Protein AF-A0A4Q6BLP4-F1 (afdb_monomer_lite)

Secondary structure (DSSP, 8-state):
-HHHHHHHHHHHHHHHHHHHHHHTTS-----PPSEEEE--TTT---EEEEEETTTEEEEEE-S----EEEE---

pLDDT: mean 78.79, std 14.52, range [47.56, 94.94]

Structure (mmCIF, N/CA/C/O backbone):
data_AF-A0A4Q6BLP4-F1
#
_entry.id   AF-A0A4Q6BLP4-F1
#
loop_
_atom_site.group_PDB
_atom_site.id
_atom_site.type_symbol
_atom_site.label_atom_id
_atom_site.label_alt_id
_atom_site.label_comp_id
_atom_site.label_asym_id
_atom_site.label_entity_id
_atom_site.label_seq_id
_atom_site.pdbx_PDB_ins_code
_atom_site.Cartn_x
_atom_site.Cartn_y
_atom_site.Cartn_z
_atom_site.occupancy
_atom_site.B_iso_or_equiv
_atom_site.auth_seq_id
_atom_site.auth_comp_id
_atom_site.auth_asym_id
_atom_site.auth_atom_id
_atom_site.pdbx_PDB_model_num
ATOM 1 N N . MET A 1 1 ? -8.516 11.602 -65.953 1.00 53.16 1 MET A N 1
ATOM 2 C CA . MET A 1 1 ? -9.264 10.872 -64.898 1.00 53.16 1 MET A CA 1
ATOM 3 C C . MET A 1 1 ? -8.539 9.651 -64.314 1.00 53.16 1 MET A C 1
ATOM 5 O O . MET A 1 1 ? -8.718 9.398 -63.136 1.00 53.16 1 MET A O 1
ATOM 9 N N . LYS A 1 2 ? -7.691 8.915 -65.056 1.00 47.56 2 LYS A N 1
ATOM 10 C CA . LYS A 1 2 ? -7.025 7.688 -64.550 1.00 47.56 2 LYS A CA 1
ATOM 11 C C . LYS A 1 2 ? -5.928 7.921 -63.487 1.00 47.56 2 LYS A C 1
ATOM 13 O O . LYS A 1 2 ? -5.751 7.091 -62.610 1.00 47.56 2 LYS A O 1
ATOM 18 N N . SER A 1 3 ? -5.240 9.067 -63.530 1.00 50.78 3 SER A N 1
ATOM 19 C CA . SER A 1 3 ? -4.132 9.397 -62.609 1.00 50.78 3 SER A CA 1
ATOM 20 C C . SER A 1 3 ? -4.579 9.630 -61.148 1.00 50.78 3 SER A C 1
ATOM 22 O O . SER A 1 3 ? -3.886 9.219 -60.219 1.00 50.78 3 SER A O 1
ATOM 24 N N . ALA A 1 4 ? -5.778 10.185 -60.932 1.00 51.19 4 ALA A N 1
ATOM 25 C CA . ALA A 1 4 ? -6.318 10.435 -59.590 1.00 51.19 4 ALA A CA 1
ATOM 26 C C . ALA A 1 4 ? -6.711 9.141 -58.846 1.00 51.19 4 ALA A C 1
ATOM 28 O O . ALA A 1 4 ? -6.594 9.065 -57.624 1.00 51.19 4 ALA A O 1
ATOM 29 N N . LEU A 1 5 ? -7.122 8.104 -59.584 1.00 51.94 5 LEU A N 1
ATOM 30 C CA . LEU A 1 5 ? -7.565 6.824 -59.022 1.00 51.94 5 LEU A CA 1
ATOM 31 C C . LEU A 1 5 ? -6.381 5.980 -58.510 1.00 51.94 5 LEU A C 1
ATOM 33 O O . LEU A 1 5 ? -6.474 5.334 -57.468 1.00 51.94 5 LEU A O 1
ATOM 37 N N . THR A 1 6 ? -5.230 6.057 -59.189 1.00 55.47 6 THR A N 1
ATOM 38 C CA . THR A 1 6 ? -3.981 5.408 -58.754 1.00 55.47 6 THR A CA 1
ATOM 39 C C . THR A 1 6 ? -3.368 6.097 -57.530 1.00 55.47 6 THR A C 1
ATOM 41 O O . THR A 1 6 ? -2.789 5.426 -56.680 1.00 55.47 6 THR A O 1
ATOM 44 N N . ALA A 1 7 ? -3.510 7.421 -57.394 1.00 53.47 7 ALA A N 1
ATOM 45 C CA . ALA A 1 7 ? -3.049 8.157 -56.212 1.00 53.47 7 ALA A CA 1
ATOM 46 C C . ALA A 1 7 ? -3.888 7.834 -54.960 1.00 53.47 7 ALA A C 1
ATOM 48 O O . ALA A 1 7 ? -3.317 7.588 -53.900 1.00 53.47 7 ALA A O 1
ATOM 49 N N . ALA A 1 8 ? -5.216 7.744 -55.105 1.00 57.81 8 ALA A N 1
ATOM 50 C CA . ALA A 1 8 ? -6.142 7.392 -54.024 1.00 57.81 8 ALA A CA 1
ATOM 51 C C . ALA A 1 8 ? -5.942 5.958 -53.493 1.00 57.81 8 ALA A C 1
ATOM 53 O O . ALA A 1 8 ? -6.053 5.711 -52.296 1.00 57.81 8 ALA A O 1
ATOM 54 N N . SER A 1 9 ? -5.589 5.010 -54.368 1.00 56.09 9 SER A N 1
ATOM 55 C CA . SER A 1 9 ? -5.260 3.634 -53.970 1.00 56.09 9 SER A CA 1
ATOM 56 C C . SER A 1 9 ? -3.954 3.552 -53.165 1.00 56.09 9 SER A C 1
ATOM 58 O O . SER A 1 9 ? -3.853 2.754 -52.238 1.00 56.09 9 SER A O 1
ATOM 60 N N . ARG A 1 10 ? -2.970 4.417 -53.448 1.00 60.09 10 ARG A N 1
ATOM 61 C CA . ARG A 1 10 ? -1.690 4.464 -52.717 1.00 60.09 10 ARG A CA 1
ATOM 62 C C . ARG A 1 10 ? -1.828 5.114 -51.341 1.00 60.09 10 ARG A C 1
ATOM 64 O O . ARG A 1 10 ? -1.204 4.644 -50.394 1.00 60.09 10 ARG A O 1
ATOM 71 N N . THR A 1 11 ? -2.662 6.145 -51.209 1.00 62.72 11 THR A N 1
ATOM 72 C CA . THR A 1 11 ? -2.978 6.759 -49.910 1.00 62.72 11 THR A CA 1
ATOM 73 C C . THR A 1 11 ? -3.879 5.872 -49.053 1.00 62.72 11 THR A C 1
ATOM 75 O O . THR A 1 11 ? -3.653 5.795 -47.851 1.00 62.72 11 THR A O 1
ATOM 78 N N . ALA A 1 12 ? -4.828 5.138 -49.645 1.00 61.88 12 ALA A N 1
ATOM 79 C CA . ALA A 1 12 ? -5.655 4.167 -48.924 1.00 61.88 12 ALA A CA 1
ATOM 80 C C . ALA A 1 12 ? -4.826 3.006 -48.346 1.00 61.88 12 ALA A C 1
ATOM 82 O O . ALA A 1 12 ? -4.994 2.653 -47.181 1.00 61.88 12 ALA A O 1
ATOM 83 N N . THR A 1 13 ? -3.876 2.461 -49.114 1.00 62.50 13 THR A N 1
ATOM 84 C CA . THR A 1 13 ? -2.959 1.421 -48.617 1.00 62.50 13 THR A CA 1
ATOM 85 C C . THR A 1 13 ? -2.006 1.964 -47.551 1.00 62.50 13 THR A C 1
ATOM 87 O O . THR A 1 13 ? -1.750 1.279 -46.566 1.00 62.50 13 THR A O 1
ATOM 90 N N . ALA A 1 14 ? -1.523 3.204 -47.692 1.00 64.69 14 ALA A N 1
ATOM 91 C CA . ALA A 1 14 ? -0.692 3.846 -46.673 1.00 64.69 14 ALA A CA 1
ATOM 92 C C . ALA A 1 14 ? -1.456 4.097 -45.358 1.00 64.69 14 ALA A C 1
ATOM 94 O O . ALA A 1 14 ? -0.890 3.880 -44.292 1.00 64.69 14 ALA A O 1
ATOM 95 N N . LEU A 1 15 ? -2.734 4.491 -45.429 1.00 67.19 15 LEU A N 1
ATOM 96 C CA . LEU A 1 15 ? -3.617 4.682 -44.268 1.00 67.19 15 LEU A CA 1
ATOM 97 C C . LEU A 1 15 ? -3.983 3.360 -43.581 1.00 67.19 15 LEU A C 1
ATOM 99 O O . LEU A 1 15 ? -4.003 3.283 -42.355 1.00 67.19 15 LEU A O 1
ATOM 103 N N . LEU A 1 16 ? -4.233 2.301 -44.354 1.00 72.12 16 LEU A N 1
ATOM 104 C CA . LEU A 1 16 ? -4.465 0.968 -43.797 1.00 72.12 16 LEU A CA 1
ATOM 105 C C . LEU A 1 16 ? -3.207 0.440 -43.101 1.00 72.12 16 LEU A C 1
ATOM 107 O O . LEU A 1 16 ? -3.294 -0.064 -41.985 1.00 72.12 16 LEU A O 1
ATOM 111 N N . PHE A 1 17 ? -2.030 0.630 -43.698 1.00 68.44 17 PHE A N 1
ATOM 112 C CA . PHE A 1 17 ? -0.767 0.189 -43.111 1.00 68.44 17 PHE A CA 1
ATOM 113 C C . PHE A 1 17 ? -0.418 0.946 -41.820 1.00 68.44 17 PHE A C 1
ATOM 115 O O . PHE A 1 17 ? -0.009 0.325 -40.840 1.00 68.44 17 PHE A O 1
ATOM 122 N N . THR A 1 18 ? -0.643 2.265 -41.765 1.00 69.38 18 THR A N 1
ATOM 123 C CA . THR A 1 18 ? -0.461 3.038 -40.524 1.00 69.38 18 THR A CA 1
ATOM 124 C C . THR A 1 18 ? -1.493 2.685 -39.454 1.00 69.38 18 THR A C 1
ATOM 126 O O . THR A 1 18 ? -1.137 2.631 -38.279 1.00 69.38 18 THR A O 1
ATOM 129 N N . SER A 1 19 ? -2.738 2.375 -39.830 1.00 67.56 19 SER A N 1
ATOM 130 C CA . SER A 1 19 ? -3.767 1.941 -38.872 1.00 67.56 19 SER A CA 1
ATOM 131 C C . SER A 1 19 ? -3.469 0.571 -38.243 1.00 67.56 19 SER A C 1
ATOM 133 O O . SER A 1 19 ? -3.643 0.399 -37.038 1.00 67.56 19 SER A O 1
ATOM 135 N N . VAL A 1 20 ? -2.933 -0.380 -39.019 1.00 73.50 20 VAL A N 1
ATOM 136 C CA . VAL A 1 20 ? -2.508 -1.696 -38.511 1.00 73.50 20 VAL A CA 1
ATOM 137 C C . VAL A 1 20 ? -1.304 -1.550 -37.579 1.00 73.50 20 VAL A C 1
ATOM 139 O O . VAL A 1 20 ? -1.287 -2.147 -36.505 1.00 73.50 20 VAL A O 1
ATOM 142 N N . LEU A 1 21 ? -0.337 -0.694 -37.919 1.00 69.88 21 LEU A N 1
ATOM 143 C CA . LEU A 1 21 ? 0.833 -0.460 -37.070 1.00 69.88 21 LEU A CA 1
ATOM 144 C C . LEU A 1 21 ? 0.468 0.224 -35.737 1.00 69.88 21 LEU A C 1
ATOM 146 O O . LEU A 1 21 ? 1.040 -0.108 -34.703 1.00 69.88 21 LEU A O 1
ATOM 150 N N . ALA A 1 22 ? -0.521 1.125 -35.738 1.00 69.56 22 ALA A N 1
ATOM 151 C CA . ALA A 1 22 ? -1.019 1.773 -34.523 1.00 69.56 22 ALA A CA 1
ATOM 152 C C . ALA A 1 22 ? -1.748 0.798 -33.579 1.00 69.56 22 ALA A C 1
ATOM 154 O O . ALA A 1 22 ? -1.656 0.941 -32.362 1.00 69.56 22 ALA A O 1
ATOM 155 N N . SER A 1 23 ? -2.431 -0.221 -34.112 1.00 66.31 23 SER A N 1
ATOM 156 C CA . SER A 1 23 ? -3.146 -1.213 -33.293 1.00 66.31 23 SER A CA 1
ATOM 157 C C . SER A 1 23 ? -2.224 -2.116 -32.458 1.00 66.31 23 SER A C 1
ATOM 159 O O . SER A 1 23 ? -2.623 -2.575 -31.390 1.00 66.31 23 SER A O 1
ATOM 161 N N . ALA A 1 24 ? -0.963 -2.297 -32.873 1.00 64.06 24 ALA A N 1
ATOM 162 C CA . ALA A 1 24 ? 0.028 -3.079 -32.130 1.00 64.06 24 ALA A CA 1
ATOM 163 C C . ALA A 1 24 ? 0.492 -2.403 -30.823 1.00 64.06 24 ALA A C 1
ATOM 165 O O . ALA A 1 24 ? 0.982 -3.081 -29.925 1.00 64.06 24 ALA A O 1
ATOM 166 N N . ALA A 1 25 ? 0.314 -1.083 -30.687 1.00 66.19 25 ALA A N 1
ATOM 167 C CA . ALA A 1 25 ? 0.712 -0.341 -29.490 1.00 66.19 25 ALA A CA 1
ATOM 168 C C . ALA A 1 25 ? -0.293 -0.462 -28.328 1.00 66.19 25 ALA A C 1
ATOM 170 O O . ALA A 1 25 ? 0.075 -0.225 -27.181 1.00 66.19 25 ALA A O 1
ATOM 171 N N . PHE A 1 26 ? -1.545 -0.842 -28.604 1.00 68.00 26 PHE A N 1
ATOM 172 C CA . PHE A 1 26 ? -2.605 -0.936 -27.589 1.00 68.00 26 PHE A CA 1
ATOM 173 C C . PHE A 1 26 ? -2.771 -2.339 -26.989 1.00 68.00 26 PHE A C 1
ATOM 175 O O . PHE A 1 26 ? -3.513 -2.497 -26.026 1.00 68.00 26 PHE A O 1
ATOM 182 N N . GLY A 1 27 ? -2.103 -3.350 -27.553 1.00 64.81 27 GLY A N 1
ATOM 183 C CA . GLY A 1 27 ? -2.186 -4.744 -27.10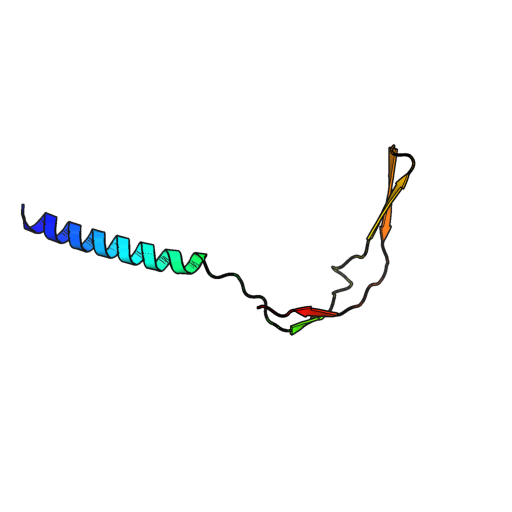1 1.00 64.81 27 GLY A CA 1
ATOM 184 C C . GLY A 1 27 ? -1.030 -5.198 -26.209 1.00 64.81 27 GLY A C 1
ATOM 185 O O . GLY A 1 27 ? -0.95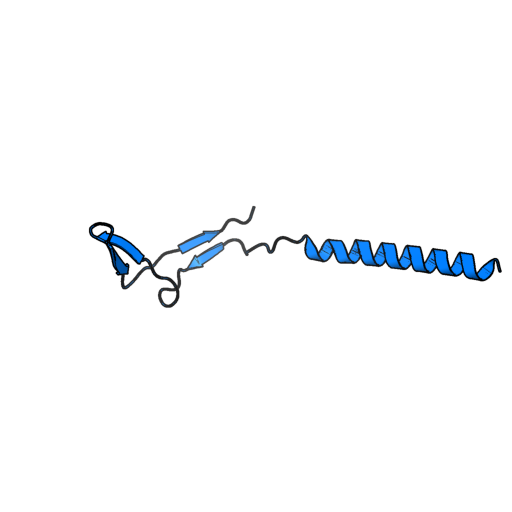2 -6.378 -25.889 1.00 64.81 27 GLY A O 1
ATOM 186 N N . ALA A 1 28 ? -0.104 -4.306 -25.849 1.00 70.69 28 ALA A N 1
ATOM 187 C CA . ALA A 1 28 ? 0.967 -4.650 -24.926 1.00 70.69 28 ALA A CA 1
ATOM 188 C C . ALA A 1 28 ? 0.426 -4.610 -23.492 1.00 70.69 28 ALA A C 1
ATOM 190 O O . ALA A 1 28 ? 0.241 -3.529 -22.929 1.00 70.69 28 ALA A O 1
ATOM 191 N N . ASP A 1 29 ? 0.184 -5.780 -22.898 1.00 71.50 29 ASP A N 1
ATOM 192 C CA . ASP A 1 29 ? -0.029 -5.887 -21.458 1.00 71.50 29 ASP A CA 1
ATOM 193 C C . ASP A 1 29 ? 1.159 -5.235 -20.744 1.00 71.50 29 ASP A C 1
ATOM 195 O O . ASP A 1 29 ? 2.320 -5.572 -21.003 1.00 71.50 29 ASP A O 1
ATOM 199 N N . ALA A 1 30 ? 0.882 -4.271 -19.865 1.00 69.44 30 ALA A N 1
ATOM 200 C CA . ALA A 1 30 ? 1.909 -3.651 -19.043 1.00 69.44 30 ALA A CA 1
ATOM 201 C C . ALA A 1 30 ? 2.509 -4.725 -18.124 1.00 69.44 30 ALA A C 1
ATOM 203 O O . ALA A 1 30 ? 1.967 -5.030 -17.063 1.00 69.44 30 ALA A O 1
ATOM 204 N N . LYS A 1 31 ? 3.616 -5.339 -18.556 1.00 76.06 31 LYS A N 1
ATOM 205 C CA . LYS A 1 31 ? 4.318 -6.349 -17.769 1.00 76.06 31 LYS A CA 1
ATOM 206 C C . LYS A 1 31 ? 5.002 -5.661 -16.595 1.00 76.06 31 LYS A C 1
ATOM 208 O O . LYS A 1 31 ? 5.936 -4.878 -16.773 1.00 76.06 31 LYS A O 1
ATOM 213 N N . TYR A 1 32 ? 4.516 -5.942 -15.392 1.00 82.31 32 TYR A N 1
ATOM 214 C CA . TYR A 1 32 ? 5.216 -5.579 -14.167 1.00 82.31 32 TYR A CA 1
ATOM 215 C C . TYR A 1 32 ? 6.572 -6.284 -14.136 1.00 82.31 32 TYR A C 1
ATOM 217 O O . TYR A 1 32 ? 6.713 -7.392 -14.656 1.00 82.31 32 TYR A O 1
ATOM 225 N N . ALA A 1 33 ? 7.581 -5.640 -13.553 1.00 85.44 33 ALA A N 1
ATOM 226 C CA . ALA A 1 33 ? 8.885 -6.269 -13.420 1.00 85.44 33 ALA A CA 1
ATOM 227 C C . ALA A 1 33 ? 8.781 -7.496 -12.501 1.00 85.44 33 ALA A C 1
ATOM 229 O O . ALA A 1 33 ? 8.125 -7.459 -11.462 1.00 85.44 33 ALA A O 1
ATOM 230 N N . ALA A 1 34 ? 9.440 -8.589 -12.877 1.00 87.94 34 ALA A N 1
ATOM 231 C CA . ALA A 1 34 ? 9.600 -9.710 -11.966 1.00 87.94 34 ALA A CA 1
ATOM 232 C C . ALA A 1 34 ? 10.450 -9.265 -10.775 1.00 87.94 34 ALA A C 1
ATOM 234 O O . ALA A 1 34 ? 11.462 -8.581 -10.959 1.00 87.94 34 ALA A O 1
ATOM 235 N N . GLY A 1 35 ? 10.070 -9.658 -9.562 1.00 87.06 35 GLY A N 1
ATOM 236 C CA . GLY A 1 35 ? 10.888 -9.357 -8.395 1.00 87.06 35 GLY A CA 1
ATOM 237 C C . GLY A 1 35 ? 10.159 -9.335 -7.064 1.00 87.06 35 GLY A C 1
ATOM 238 O O . GLY A 1 35 ? 8.977 -9.662 -6.950 1.00 87.06 35 GLY A O 1
ATOM 239 N N . SER A 1 36 ? 10.926 -8.949 -6.047 1.00 91.50 36 SER A N 1
ATOM 240 C CA . SER A 1 36 ? 10.462 -8.750 -4.680 1.00 91.50 36 SER A CA 1
ATOM 241 C C . SER A 1 36 ? 10.068 -7.295 -4.450 1.00 91.50 36 SER A C 1
ATOM 243 O O . SER A 1 36 ? 10.886 -6.387 -4.602 1.00 91.50 36 SER A O 1
ATOM 245 N N . TYR A 1 37 ? 8.832 -7.082 -4.019 1.00 91.88 37 TYR A N 1
ATOM 246 C CA . TYR A 1 37 ? 8.277 -5.778 -3.686 1.00 91.88 37 TYR A CA 1
ATOM 247 C C . TYR A 1 37 ? 8.031 -5.697 -2.186 1.00 91.88 37 TYR A C 1
ATOM 249 O O . TYR A 1 37 ? 7.259 -6.479 -1.634 1.00 91.88 37 TYR A O 1
ATOM 257 N N . GLN A 1 38 ? 8.680 -4.742 -1.525 1.00 93.50 38 GLN A N 1
ATOM 258 C CA . GLN A 1 38 ? 8.455 -4.507 -0.103 1.00 93.50 38 GLN A CA 1
ATOM 259 C C . GLN A 1 38 ? 7.150 -3.742 0.106 1.00 93.50 38 GLN A C 1
ATOM 261 O O . GLN A 1 38 ? 6.867 -2.772 -0.599 1.00 93.50 38 GLN A O 1
ATOM 266 N N . ILE A 1 39 ? 6.360 -4.178 1.086 1.00 91.31 39 ILE A N 1
ATOM 267 C CA . ILE A 1 39 ? 5.128 -3.494 1.474 1.00 91.31 39 ILE A CA 1
ATOM 268 C C . ILE A 1 39 ? 5.495 -2.186 2.178 1.00 91.31 39 ILE A C 1
ATOM 270 O O . ILE A 1 39 ? 6.133 -2.186 3.230 1.00 91.31 39 ILE A O 1
ATOM 274 N N . ASP A 1 40 ? 5.052 -1.066 1.612 1.00 90.50 40 ASP A N 1
ATOM 275 C CA . ASP A 1 40 ? 5.194 0.244 2.239 1.00 90.50 40 ASP A CA 1
ATOM 276 C C . ASP A 1 40 ? 4.142 0.427 3.340 1.00 90.50 40 ASP A C 1
ATOM 278 O O . ASP A 1 40 ? 2.944 0.538 3.064 1.00 90.50 40 ASP A O 1
ATOM 282 N N . ALA A 1 41 ? 4.602 0.497 4.588 1.00 86.81 41 ALA A N 1
ATOM 283 C CA . ALA A 1 41 ? 3.758 0.662 5.765 1.00 86.81 41 ALA A CA 1
ATOM 284 C C . ALA A 1 41 ? 3.018 2.013 5.829 1.00 86.81 41 ALA A C 1
ATOM 286 O O . ALA A 1 41 ? 2.022 2.119 6.541 1.00 86.81 41 ALA A O 1
ATOM 287 N N . MET A 1 42 ? 3.474 3.051 5.115 1.00 88.94 42 MET A N 1
ATOM 288 C CA . MET A 1 42 ? 2.803 4.358 5.105 1.00 88.94 42 MET A CA 1
ATOM 289 C C . MET A 1 42 ? 1.590 4.389 4.171 1.00 88.94 42 MET A C 1
ATOM 291 O O . MET A 1 42 ? 0.647 5.142 4.415 1.00 88.94 42 MET A O 1
ATOM 295 N N . HIS A 1 43 ? 1.593 3.554 3.130 1.00 91.81 43 HIS A N 1
ATOM 296 C CA . HIS A 1 43 ? 0.551 3.537 2.098 1.00 91.81 43 HIS A CA 1
ATOM 297 C C . HIS A 1 43 ? -0.251 2.233 2.051 1.00 91.81 43 HIS A C 1
ATOM 299 O O . HIS A 1 43 ? -1.295 2.174 1.402 1.00 91.81 43 HIS A O 1
ATOM 305 N N . SER A 1 44 ? 0.182 1.208 2.780 1.00 90.38 44 SER A N 1
ATOM 306 C CA . SER A 1 44 ? -0.517 -0.070 2.896 1.00 90.38 44 SER A CA 1
ATOM 307 C C . SER A 1 44 ? -1.163 -0.184 4.268 1.00 90.38 44 SER A C 1
ATOM 309 O O . SER A 1 44 ? -0.534 0.084 5.289 1.00 90.38 44 SER A O 1
ATOM 311 N N . LYS A 1 45 ? -2.434 -0.594 4.305 1.00 91.81 45 LYS A N 1
ATOM 312 C CA . LYS A 1 45 ? -3.174 -0.805 5.551 1.00 91.81 45 LYS A CA 1
ATOM 313 C C . LYS A 1 45 ? -3.794 -2.195 5.558 1.00 91.81 45 LYS A C 1
ATOM 315 O O . LYS A 1 45 ? -4.407 -2.600 4.575 1.00 91.81 45 LYS A O 1
ATOM 320 N N . VAL A 1 46 ? -3.680 -2.892 6.684 1.00 93.19 46 VAL A N 1
ATOM 321 C CA . VAL A 1 46 ? -4.443 -4.117 6.941 1.00 93.19 46 VAL A CA 1
ATOM 322 C C . VAL A 1 46 ? -5.619 -3.729 7.829 1.00 93.19 46 VAL A C 1
ATOM 324 O O . VAL A 1 46 ? -5.425 -3.287 8.964 1.00 93.19 46 VAL A O 1
ATOM 327 N N . GLY A 1 47 ? -6.827 -3.815 7.278 1.00 93.88 47 GLY A N 1
ATOM 328 C CA . GLY A 1 47 ? -8.073 -3.447 7.946 1.00 93.88 47 GLY A CA 1
ATOM 329 C C . GLY A 1 47 ? -8.985 -4.649 8.147 1.00 93.88 47 GLY A C 1
ATOM 330 O O . GLY A 1 47 ? -8.864 -5.649 7.442 1.00 93.88 47 GLY A O 1
ATOM 331 N N . PHE A 1 48 ? -9.899 -4.537 9.102 1.00 94.94 48 PHE A N 1
ATOM 332 C CA . PHE A 1 48 ? -11.000 -5.474 9.267 1.00 94.94 48 PHE A CA 1
ATOM 333 C C . PHE A 1 48 ? -12.296 -4.713 9.519 1.00 94.94 48 PHE A C 1
ATOM 335 O O . PHE A 1 48 ? -12.293 -3.594 10.034 1.00 94.94 48 PHE A O 1
ATOM 342 N N . GLU A 1 49 ? -13.399 -5.361 9.180 1.00 94.75 49 GLU A N 1
ATOM 343 C CA . GLU A 1 49 ? -14.740 -4.850 9.393 1.00 94.75 49 GLU A CA 1
ATOM 344 C C . GLU A 1 49 ? -15.589 -5.968 9.992 1.00 94.75 49 GLU A C 1
ATOM 346 O O . GLU A 1 49 ? -15.526 -7.116 9.548 1.00 94.75 49 GLU A O 1
ATOM 351 N N . ILE A 1 50 ? -16.355 -5.644 11.031 1.00 93.88 50 ILE A N 1
ATOM 352 C CA . ILE A 1 50 ? -17.273 -6.584 11.673 1.00 93.88 50 ILE A CA 1
ATOM 353 C C . ILE A 1 50 ? -18.649 -5.935 11.741 1.00 93.88 50 ILE A C 1
ATOM 355 O O . ILE A 1 50 ? -18.812 -4.858 12.320 1.00 93.88 50 ILE A O 1
ATOM 359 N N . SER A 1 51 ? -19.650 -6.614 11.183 1.00 94.06 51 SER A N 1
ATOM 360 C CA . SER A 1 51 ? -21.041 -6.183 11.289 1.00 94.06 51 SER A CA 1
ATOM 361 C C . SER A 1 51 ? -21.527 -6.284 12.733 1.00 94.06 51 SER A C 1
ATOM 363 O O . SER A 1 51 ? -21.412 -7.324 13.383 1.00 94.06 51 SER A O 1
ATOM 365 N N . HIS A 1 52 ?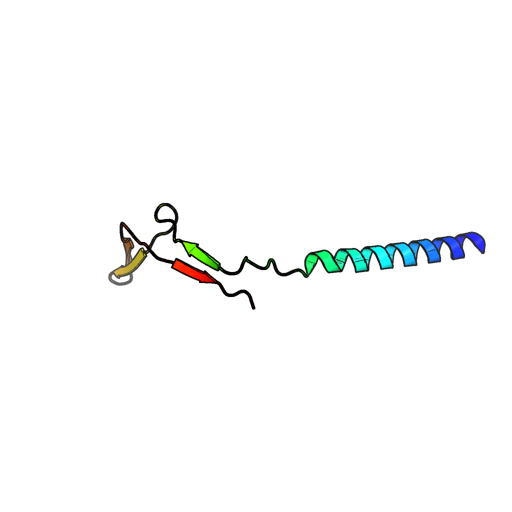 -22.130 -5.210 13.222 1.00 91.75 52 HIS A N 1
ATOM 366 C CA . HIS A 1 52 ? -22.704 -5.103 14.551 1.00 91.75 52 HIS A CA 1
ATOM 367 C C . HIS A 1 52 ? -24.229 -4.986 14.436 1.00 91.75 52 HIS A C 1
ATOM 369 O O . HIS A 1 52 ? -24.788 -3.936 14.110 1.00 91.75 52 HIS A O 1
ATOM 375 N N . LEU A 1 53 ? -24.905 -6.116 14.671 1.00 89.50 53 LEU A N 1
ATOM 376 C CA . LEU A 1 53 ? -26.369 -6.252 14.661 1.00 89.50 53 LEU A CA 1
ATOM 377 C C . LEU A 1 53 ? -27.063 -5.800 13.357 1.00 89.50 53 LEU A C 1
ATOM 379 O O . LEU A 1 53 ? -28.225 -5.414 13.393 1.00 89.50 53 LEU A O 1
ATOM 383 N N . VAL A 1 54 ? -26.379 -5.863 12.204 1.00 83.75 54 VAL A N 1
ATOM 384 C CA . VAL A 1 54 ? -26.924 -5.524 10.862 1.00 83.75 54 VAL A CA 1
ATOM 385 C C . VAL A 1 54 ? -27.258 -4.029 10.674 1.00 83.75 54 VAL A C 1
ATOM 387 O O . VAL A 1 54 ? -27.704 -3.617 9.609 1.00 83.75 54 VAL A O 1
ATOM 390 N N . ILE A 1 55 ? -27.012 -3.191 11.682 1.00 88.31 55 ILE A N 1
ATOM 391 C CA . ILE A 1 55 ? -27.332 -1.753 11.657 1.00 88.31 55 ILE A CA 1
ATOM 392 C C . ILE A 1 55 ? -26.067 -0.917 11.457 1.00 88.31 55 ILE A C 1
ATOM 394 O O . ILE A 1 55 ? -26.112 0.139 10.830 1.00 88.31 55 ILE A O 1
ATOM 398 N N . SER A 1 56 ? -24.936 -1.385 11.983 1.00 91.06 56 SER A N 1
ATOM 399 C CA . SER A 1 56 ? -23.653 -0.704 11.858 1.00 91.06 56 SER A CA 1
ATOM 400 C C . SER A 1 56 ? -22.517 -1.684 11.601 1.00 91.06 56 SER A C 1
ATOM 402 O O . SER A 1 56 ? -22.643 -2.886 11.837 1.00 91.06 56 SER A O 1
ATOM 404 N N . SER A 1 57 ? -21.393 -1.148 11.136 1.00 90.62 57 SER A N 1
ATOM 405 C CA . SER A 1 57 ? -20.130 -1.866 11.014 1.00 90.62 57 SER A CA 1
ATOM 406 C C . SER A 1 57 ? -19.081 -1.206 11.893 1.00 90.62 57 SER A C 1
ATOM 408 O O . SER A 1 57 ? -19.008 0.021 11.982 1.00 90.62 57 SER A O 1
ATOM 410 N N . VAL A 1 58 ? -18.277 -2.029 12.561 1.00 92.94 58 VAL A N 1
ATOM 411 C CA . VAL A 1 58 ? -17.098 -1.576 13.299 1.00 92.94 58 VAL A CA 1
ATOM 412 C C . VAL A 1 58 ? -15.878 -1.831 12.430 1.00 92.94 58 VAL A C 1
ATOM 414 O O . VAL A 1 58 ? -15.544 -2.982 12.148 1.00 92.94 58 VAL A O 1
ATOM 417 N N . GLU A 1 59 ? -15.216 -0.750 12.029 1.00 94.31 59 GLU A N 1
ATOM 418 C CA . GLU A 1 59 ? -13.967 -0.793 11.276 1.00 94.31 59 GLU A CA 1
ATOM 419 C C . GLU A 1 59 ? -12.766 -0.669 12.216 1.00 94.31 59 GLU A C 1
ATOM 421 O O . GLU A 1 59 ? -12.726 0.171 13.119 1.00 94.31 59 GLU A O 1
ATOM 426 N N . GLY A 1 60 ? -11.757 -1.497 11.978 1.00 94.19 60 GLY A N 1
ATOM 427 C CA . GLY A 1 60 ? -10.479 -1.453 12.671 1.00 94.19 60 GLY A CA 1
ATOM 428 C C . GLY A 1 60 ? -9.318 -1.602 11.698 1.00 94.19 60 GLY A C 1
ATOM 429 O O . GLY A 1 60 ? -9.473 -2.050 10.562 1.00 94.19 60 GLY A O 1
ATOM 430 N N . LYS A 1 61 ? -8.120 -1.225 12.148 1.00 93.62 61 LYS A N 1
ATOM 431 C CA . LYS A 1 61 ? -6.883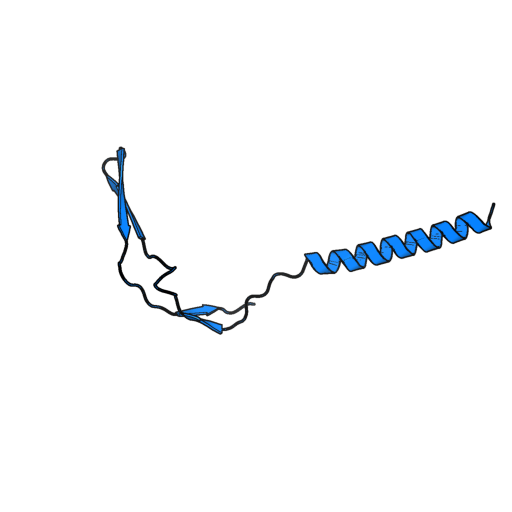 -1.434 11.389 1.00 93.62 61 LYS A CA 1
ATOM 432 C C . LYS A 1 61 ? -5.730 -1.836 12.291 1.00 93.62 61 LYS A C 1
ATOM 434 O O . LYS A 1 61 ? -5.662 -1.424 13.448 1.00 93.62 61 LYS A O 1
ATOM 439 N N . PHE A 1 62 ? -4.796 -2.589 11.728 1.00 92.44 62 PHE A N 1
ATOM 440 C CA . PHE A 1 62 ? -3.503 -2.843 12.349 1.00 92.44 62 PHE A CA 1
ATOM 441 C C . PHE A 1 62 ? -2.581 -1.641 12.109 1.00 92.44 62 PHE A C 1
ATOM 443 O O . PHE A 1 62 ? -2.523 -1.101 11.005 1.00 92.44 62 PHE A O 1
ATOM 450 N N . ASN A 1 63 ? -1.868 -1.200 13.150 1.00 89.62 63 ASN A N 1
ATOM 451 C CA . ASN A 1 63 ? -1.040 0.012 13.086 1.00 89.62 63 ASN A CA 1
ATOM 452 C C . ASN A 1 63 ? 0.260 -0.169 12.294 1.00 89.62 63 ASN A C 1
ATOM 454 O O . ASN A 1 63 ? 0.810 0.811 11.801 1.00 89.62 63 ASN A O 1
ATOM 458 N N . LYS A 1 64 ? 0.770 -1.400 12.201 1.00 88.81 64 LYS A N 1
ATOM 459 C CA . LYS A 1 64 ? 2.018 -1.713 11.507 1.00 88.81 64 LYS A CA 1
ATOM 460 C C . LYS A 1 64 ? 1.887 -3.055 10.798 1.00 88.81 64 LYS A C 1
ATOM 462 O O . LYS A 1 64 ? 1.437 -4.024 11.405 1.00 88.81 64 LYS A O 1
ATOM 467 N N . SER A 1 65 ? 2.292 -3.098 9.535 1.00 87.81 65 SER A N 1
ATOM 468 C CA . SER A 1 65 ? 2.352 -4.307 8.714 1.00 87.81 65 SER A CA 1
ATOM 469 C C . SER A 1 65 ? 3.617 -4.274 7.869 1.00 87.81 65 SER A C 1
ATOM 471 O O . SER A 1 65 ? 3.911 -3.253 7.252 1.00 87.81 65 SER A O 1
ATOM 473 N N . GLU A 1 66 ? 4.346 -5.382 7.848 1.00 91.44 66 GLU A N 1
ATOM 474 C CA . GLU A 1 66 ? 5.576 -5.567 7.078 1.00 91.44 66 GLU A CA 1
ATOM 475 C C . GLU A 1 66 ? 5.444 -6.857 6.265 1.00 91.44 66 GLU A C 1
ATOM 477 O O . GLU A 1 66 ? 4.782 -7.803 6.700 1.00 91.44 66 GLU A O 1
ATOM 482 N N . GLY A 1 67 ? 6.047 -6.898 5.080 1.00 90.12 67 GLY A N 1
ATOM 483 C CA . GLY A 1 67 ? 6.015 -8.078 4.226 1.00 90.12 67 GLY A CA 1
ATOM 484 C C . GLY A 1 67 ? 6.616 -7.831 2.848 1.00 90.12 67 GLY A C 1
ATOM 485 O O . GLY A 1 67 ? 6.894 -6.693 2.473 1.00 90.12 67 GLY A O 1
ATOM 486 N N . GLU A 1 68 ? 6.785 -8.918 2.101 1.00 93.44 68 GLU A N 1
ATOM 487 C CA . GLU A 1 68 ? 7.358 -8.932 0.756 1.00 93.44 68 GLU A CA 1
ATOM 488 C C . GLU A 1 68 ? 6.406 -9.653 -0.205 1.00 93.44 68 GLU A C 1
ATOM 490 O O . GLU A 1 68 ? 5.914 -10.744 0.090 1.00 93.44 68 GLU A O 1
ATOM 495 N N . ILE A 1 69 ? 6.166 -9.055 -1.371 1.00 91.62 69 ILE A N 1
ATOM 496 C CA . ILE A 1 69 ? 5.404 -9.645 -2.471 1.00 91.62 69 ILE A CA 1
ATOM 497 C C . ILE A 1 69 ? 6.401 -10.120 -3.524 1.00 91.62 69 ILE A C 1
ATOM 499 O O . ILE A 1 69 ? 7.135 -9.313 -4.092 1.00 91.62 69 ILE A O 1
ATOM 503 N N . LYS A 1 70 ? 6.412 -11.423 -3.809 1.00 92.75 70 LYS A N 1
ATOM 504 C CA . LYS A 1 70 ? 7.177 -11.990 -4.926 1.00 92.75 70 LYS A CA 1
ATOM 505 C C . LYS A 1 70 ? 6.279 -12.062 -6.147 1.00 92.75 70 LYS A C 1
ATOM 507 O O . LYS A 1 70 ? 5.315 -12.824 -6.155 1.00 92.75 70 LYS A O 1
ATOM 512 N N . LEU A 1 71 ? 6.586 -11.248 -7.147 1.00 91.44 71 LEU A N 1
ATOM 513 C CA . LEU A 1 71 ? 5.829 -11.177 -8.384 1.00 91.44 71 LEU A CA 1
ATOM 514 C C . LEU A 1 71 ? 6.579 -11.911 -9.496 1.00 91.44 71 LEU A C 1
ATOM 516 O O . LEU A 1 71 ? 7.722 -11.569 -9.808 1.00 91.44 71 LEU A O 1
ATOM 520 N N . ASP A 1 72 ? 5.908 -12.897 -10.086 1.00 87.62 72 ASP A N 1
ATOM 521 C CA . ASP A 1 72 ? 6.363 -13.629 -11.266 1.00 87.62 72 ASP A CA 1
ATOM 522 C C 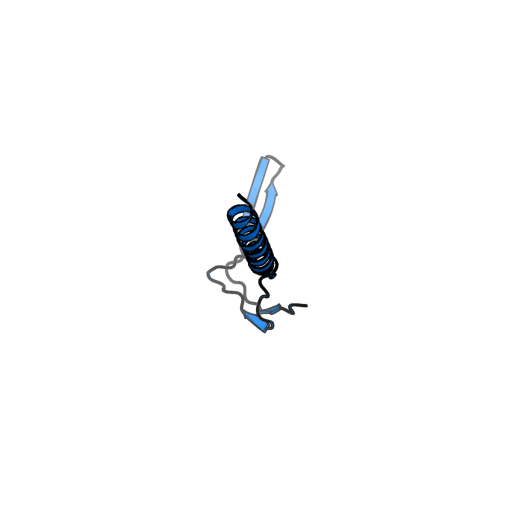. ASP A 1 72 ? 5.425 -13.311 -12.449 1.00 87.62 72 ASP A C 1
ATOM 524 O O . ASP A 1 72 ? 4.291 -13.801 -12.488 1.00 87.62 72 AS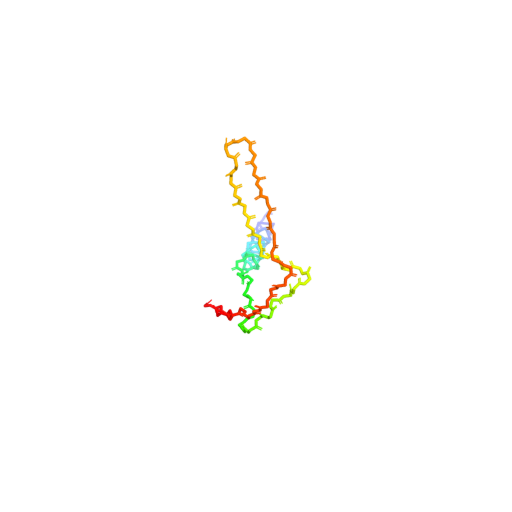P A O 1
ATOM 528 N N . PRO A 1 73 ? 5.825 -12.415 -13.367 1.00 77.44 73 PRO A N 1
ATOM 529 C CA . PRO A 1 73 ? 5.047 -12.061 -14.540 1.00 77.44 73 PRO A CA 1
ATOM 530 C C . PRO A 1 73 ? 5.237 -13.146 -15.608 1.00 77.44 73 PRO A C 1
ATOM 532 O O . PRO A 1 73 ? 6.203 -13.113 -16.373 1.00 77.44 73 PRO A O 1
ATOM 535 N N . SER A 1 74 ? 4.303 -14.102 -15.654 1.00 65.94 74 SER A N 1
ATOM 536 C CA . SER A 1 74 ? 4.215 -15.102 -16.731 1.00 65.94 74 SER A CA 1
ATOM 537 C C . SER A 1 74 ? 4.085 -14.468 -18.126 1.00 65.94 74 SER A C 1
ATOM 539 O O . SER A 1 74 ? 3.552 -13.338 -18.274 1.00 65.94 74 SER A O 1
#

Foldseek 3Di:
DVVVVVVVVVVVVVVVVVVVVVVVVVPDDPFDDFDKDKDDFVPDWDKDWDDDPVPDIDIDTDNGDTDIDGDDRD

Radius of gyration: 27.76 Å; chains: 1; bounding box: 38×26×80 Å

Sequence (74 aa):
MKSALTAASRTATALLFTSVLASAAFGADAKYAAGSYQIDAMHSKVGFEISHLVISSVEGKFNKSEGEIKLDPS